Protein AF-A0A4Q2RB87-F1 (afdb_monomer_lite)

pLDDT: mean 77.29, std 15.02, range [35.0, 94.44]

Structure (mmCIF, N/CA/C/O backbone):
data_AF-A0A4Q2RB87-F1
#
_entry.id   AF-A0A4Q2RB87-F1
#
loop_
_atom_site.group_PDB
_atom_site.id
_atom_site.type_symbol
_atom_site.label_atom_id
_atom_site.label_alt_id
_atom_site.label_comp_id
_atom_site.label_asym_id
_atom_site.label_entity_id
_atom_site.label_seq_id
_atom_site.pdbx_PDB_ins_code
_atom_site.Cartn_x
_atom_site.Cartn_y
_atom_site.Cartn_z
_atom_site.occupancy
_atom_site.B_iso_or_equiv
_atom_site.auth_seq_id
_atom_site.auth_comp_id
_atom_site.auth_asym_id
_atom_site.auth_atom_id
_atom_site.pdbx_PDB_model_num
ATOM 1 N N . MET A 1 1 ? 15.250 5.088 1.339 1.00 40.22 1 MET A N 1
ATOM 2 C CA . MET A 1 1 ? 14.551 4.336 0.268 1.00 40.22 1 MET A CA 1
ATOM 3 C C . MET A 1 1 ? 15.572 3.925 -0.783 1.00 40.22 1 MET A C 1
ATOM 5 O O . MET A 1 1 ? 16.494 4.707 -0.987 1.00 40.22 1 MET A O 1
ATOM 9 N N . PRO A 1 2 ? 15.478 2.736 -1.408 1.00 44.84 2 PRO A N 1
ATOM 10 C CA . PRO A 1 2 ? 16.453 2.335 -2.415 1.00 44.84 2 PRO A CA 1
ATOM 11 C C . PRO A 1 2 ? 16.315 3.255 -3.631 1.00 44.84 2 PRO A C 1
ATOM 13 O O . PRO A 1 2 ? 15.259 3.344 -4.246 1.00 44.84 2 PRO A O 1
ATOM 16 N N . THR A 1 3 ? 17.386 3.970 -3.944 1.00 51.97 3 THR A N 1
ATOM 17 C CA . THR A 1 3 ? 17.466 4.957 -5.031 1.00 51.97 3 THR A CA 1
ATOM 18 C C . THR A 1 3 ? 17.684 4.323 -6.407 1.00 51.97 3 THR A C 1
ATOM 20 O O . THR A 1 3 ? 17.705 5.032 -7.407 1.00 51.97 3 THR A O 1
ATOM 23 N N . HIS A 1 4 ? 17.811 2.995 -6.490 1.00 61.72 4 HIS A N 1
ATOM 24 C CA . HIS A 1 4 ? 18.028 2.273 -7.741 1.00 61.72 4 HIS A CA 1
ATOM 25 C C . HIS A 1 4 ? 17.068 1.082 -7.868 1.00 61.72 4 HIS A C 1
ATOM 27 O O . HIS A 1 4 ? 17.323 -0.022 -7.393 1.00 61.72 4 HIS A O 1
ATOM 33 N N . TRP A 1 5 ? 15.944 1.284 -8.553 1.00 71.62 5 TRP A N 1
ATOM 34 C CA . TRP A 1 5 ? 15.129 0.163 -9.017 1.00 71.62 5 TRP A CA 1
ATOM 35 C C . TRP A 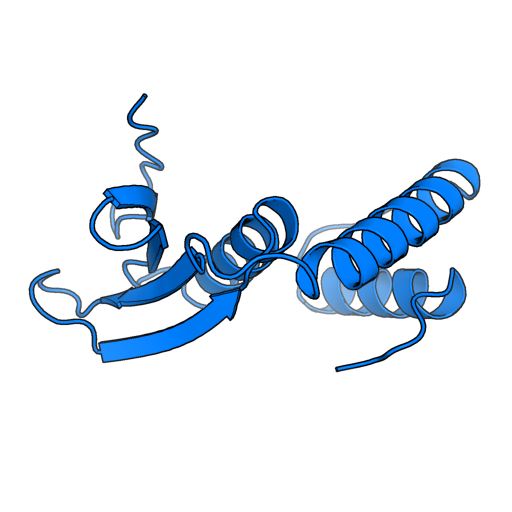1 5 ? 15.844 -0.521 -10.188 1.00 71.62 5 TRP A C 1
ATOM 37 O O . TRP A 1 5 ? 16.183 0.119 -11.192 1.00 71.62 5 TRP A O 1
ATOM 47 N N . THR A 1 6 ? 16.123 -1.814 -10.035 1.00 82.38 6 THR A N 1
ATOM 48 C CA . THR A 1 6 ? 16.761 -2.687 -11.033 1.00 82.38 6 THR A CA 1
ATOM 49 C C . THR A 1 6 ? 15.945 -3.964 -11.188 1.00 82.38 6 THR A C 1
ATOM 51 O O . THR A 1 6 ? 15.184 -4.327 -10.291 1.00 82.38 6 THR A O 1
ATOM 54 N N . VAL A 1 7 ? 16.117 -4.669 -12.310 1.00 79.44 7 VAL A N 1
ATOM 55 C CA . VAL A 1 7 ? 15.435 -5.950 -12.565 1.00 79.44 7 VAL A CA 1
ATOM 56 C C . VAL A 1 7 ? 15.682 -6.937 -11.419 1.00 79.44 7 VAL A C 1
ATOM 58 O O . VAL A 1 7 ? 14.743 -7.551 -10.919 1.00 79.44 7 VAL A O 1
ATOM 61 N N . THR A 1 8 ? 16.924 -7.021 -10.935 1.00 82.69 8 THR A N 1
ATOM 62 C CA . THR A 1 8 ? 17.311 -7.871 -9.800 1.00 82.69 8 THR A CA 1
ATOM 63 C C . THR A 1 8 ? 16.577 -7.493 -8.513 1.00 82.69 8 THR A C 1
ATOM 65 O O . THR A 1 8 ? 16.080 -8.371 -7.813 1.00 82.69 8 THR A O 1
ATOM 68 N N . ALA A 1 9 ? 16.458 -6.195 -8.212 1.00 79.50 9 ALA A N 1
ATOM 69 C CA . ALA A 1 9 ? 15.757 -5.726 -7.018 1.00 79.50 9 ALA A CA 1
ATOM 70 C C . ALA A 1 9 ? 14.250 -6.019 -7.075 1.00 79.50 9 ALA A C 1
ATOM 72 O O . ALA A 1 9 ? 13.657 -6.390 -6.063 1.00 79.50 9 ALA A O 1
ATOM 73 N N . ILE A 1 10 ? 13.631 -5.887 -8.253 1.00 81.94 10 ILE A N 1
ATOM 74 C CA . ILE A 1 10 ? 12.212 -6.215 -8.444 1.00 81.94 10 ILE A CA 1
ATOM 75 C C . ILE A 1 10 ? 11.988 -7.718 -8.294 1.00 81.94 10 ILE A C 1
ATOM 77 O O . ILE A 1 10 ? 11.045 -8.119 -7.618 1.00 81.94 10 ILE A O 1
ATOM 81 N N . ARG A 1 11 ? 12.877 -8.548 -8.848 1.00 82.00 11 ARG A N 1
ATOM 82 C CA . ARG A 1 11 ? 12.776 -10.007 -8.739 1.00 82.00 11 ARG A CA 1
ATOM 83 C C . ARG A 1 11 ? 12.901 -10.485 -7.293 1.00 82.00 11 ARG A C 1
ATOM 85 O O . ARG A 1 11 ? 12.014 -11.174 -6.814 1.00 82.00 11 ARG A O 1
ATOM 92 N N . ALA A 1 12 ? 13.896 -9.986 -6.560 1.00 82.50 12 ALA A N 1
ATOM 93 C CA . ALA A 1 12 ? 14.038 -10.272 -5.132 1.00 82.50 12 ALA A CA 1
ATOM 94 C C . ALA A 1 12 ? 12.807 -9.831 -4.315 1.00 82.50 12 ALA A C 1
ATOM 96 O O . ALA A 1 12 ? 12.435 -10.470 -3.331 1.00 82.50 12 ALA A O 1
ATOM 97 N N . LYS A 1 13 ? 12.152 -8.732 -4.716 1.00 79.88 13 LYS A N 1
ATOM 98 C CA . LYS A 1 13 ? 10.914 -8.273 -4.079 1.00 79.88 13 LYS A CA 1
ATOM 99 C C . LYS A 1 13 ? 9.729 -9.185 -4.403 1.00 79.88 13 LYS A C 1
ATOM 101 O O . LYS A 1 13 ? 8.928 -9.430 -3.507 1.00 79.88 13 LYS A O 1
ATOM 106 N N . ALA A 1 14 ? 9.627 -9.673 -5.640 1.00 81.62 14 ALA A N 1
ATOM 107 C CA . ALA A 1 14 ? 8.614 -10.641 -6.050 1.00 81.62 14 ALA A CA 1
ATOM 108 C C . ALA A 1 14 ? 8.761 -11.950 -5.260 1.00 81.62 14 ALA A C 1
ATOM 110 O O . ALA A 1 14 ? 7.802 -12.361 -4.616 1.00 81.62 14 ALA A O 1
ATOM 111 N N . ASP A 1 15 ? 9.972 -12.505 -5.174 1.00 83.25 15 ASP A N 1
ATOM 112 C CA . ASP A 1 15 ? 10.256 -13.723 -4.398 1.00 83.25 15 ASP A CA 1
ATOM 113 C C . ASP A 1 15 ? 9.890 -13.544 -2.910 1.00 83.25 15 ASP A C 1
ATOM 115 O O . ASP A 1 15 ? 9.284 -14.412 -2.281 1.00 83.25 15 ASP A O 1
ATOM 119 N N . ALA A 1 16 ? 10.192 -12.373 -2.336 1.00 79.00 16 ALA A N 1
ATOM 120 C CA . ALA A 1 16 ? 9.820 -12.049 -0.959 1.00 79.00 16 ALA A CA 1
ATOM 121 C C . ALA A 1 16 ? 8.300 -11.904 -0.754 1.00 79.00 16 ALA A C 1
ATOM 123 O O . ALA A 1 16 ? 7.809 -12.134 0.351 1.00 79.00 16 ALA A O 1
ATOM 124 N N . LEU A 1 17 ? 7.548 -11.494 -1.779 1.00 76.44 17 LEU A N 1
ATOM 125 C CA . LEU A 1 17 ? 6.084 -11.445 -1.737 1.00 76.44 17 LEU A CA 1
ATOM 126 C C . LEU A 1 17 ? 5.485 -12.852 -1.849 1.00 76.44 17 LEU A C 1
ATOM 128 O O . LEU A 1 17 ? 4.570 -13.169 -1.089 1.00 76.44 17 LEU A O 1
ATOM 132 N N . GLU A 1 18 ? 6.041 -13.712 -2.707 1.00 82.94 18 GLU A N 1
ATOM 133 C CA . GLU A 1 18 ? 5.650 -15.126 -2.785 1.00 82.94 18 GLU A CA 1
ATOM 134 C C . GLU A 1 18 ? 5.859 -15.830 -1.439 1.00 82.94 18 GLU A C 1
ATOM 136 O O . GLU A 1 18 ? 4.944 -16.472 -0.922 1.00 82.94 18 GLU A O 1
ATOM 141 N N . ALA A 1 19 ? 7.025 -15.630 -0.814 1.00 77.25 19 ALA A N 1
ATOM 142 C CA . ALA A 1 19 ? 7.347 -16.186 0.501 1.00 77.25 19 ALA A CA 1
ATOM 143 C C . ALA A 1 19 ? 6.390 -15.715 1.614 1.00 77.25 19 ALA A C 1
ATOM 145 O O . ALA A 1 19 ? 6.238 -16.386 2.632 1.00 77.25 19 ALA A O 1
ATOM 146 N N . ARG A 1 20 ? 5.722 -14.570 1.423 1.00 73.62 20 ARG A N 1
ATOM 147 C CA . ARG A 1 20 ? 4.719 -14.014 2.345 1.00 73.62 20 ARG A CA 1
ATOM 148 C C . ARG A 1 20 ? 3.288 -14.454 2.025 1.00 73.62 20 ARG A C 1
ATOM 150 O O . ARG A 1 20 ? 2.358 -13.964 2.662 1.00 73.62 20 ARG A O 1
ATOM 157 N N . GLY A 1 21 ? 3.107 -15.359 1.064 1.00 74.88 21 GLY A N 1
ATOM 158 C CA . GLY A 1 21 ? 1.807 -15.925 0.715 1.00 74.88 21 GLY A CA 1
ATOM 159 C C . GLY A 1 21 ? 1.005 -15.104 -0.294 1.00 74.88 21 GLY A C 1
ATOM 160 O O . GLY A 1 21 ? -0.191 -15.337 -0.429 1.00 74.88 21 GLY A O 1
ATOM 161 N N . ALA A 1 22 ? 1.630 -14.178 -1.032 1.00 70.62 22 ALA A N 1
ATOM 162 C CA . ALA A 1 22 ? 0.950 -13.365 -2.050 1.00 70.62 22 ALA A CA 1
ATOM 163 C C . ALA A 1 22 ? 0.530 -14.147 -3.320 1.00 70.62 22 ALA A C 1
ATOM 165 O O . ALA A 1 22 ? 0.079 -13.547 -4.293 1.00 70.62 22 ALA A O 1
ATOM 166 N N . GLY A 1 23 ? 0.664 -15.478 -3.322 1.00 70.12 23 GLY A N 1
ATOM 167 C CA . GLY A 1 23 ? 0.529 -16.316 -4.512 1.00 70.12 23 GLY A CA 1
ATOM 168 C C . GLY A 1 23 ? 1.793 -16.291 -5.374 1.00 70.12 23 GLY A C 1
ATOM 169 O O . GLY A 1 23 ? 2.698 -15.495 -5.142 1.00 70.12 23 GLY A O 1
ATOM 170 N N . ARG A 1 24 ? 1.880 -17.199 -6.353 1.00 77.38 24 ARG A N 1
ATOM 171 C CA . ARG A 1 24 ? 3.010 -17.249 -7.294 1.00 77.38 24 ARG A CA 1
ATOM 172 C C . ARG A 1 24 ? 2.936 -16.049 -8.241 1.00 77.38 24 ARG A C 1
ATOM 174 O O . ARG A 1 24 ? 1.960 -15.901 -8.974 1.00 77.38 24 ARG A O 1
ATOM 181 N N . ILE A 1 25 ? 3.976 -15.227 -8.255 1.00 73.50 25 ILE A N 1
ATOM 182 C CA . ILE A 1 25 ? 4.117 -14.023 -9.067 1.00 73.50 25 ILE A CA 1
ATOM 183 C C . ILE A 1 25 ? 5.124 -14.326 -10.178 1.00 73.50 25 ILE A C 1
ATOM 185 O O . ILE A 1 25 ? 6.337 -14.225 -10.011 1.00 73.50 25 ILE A O 1
ATOM 189 N N . THR A 1 26 ? 4.620 -14.684 -11.359 1.00 79.44 26 THR A N 1
ATOM 190 C CA . THR A 1 26 ? 5.475 -14.872 -12.540 1.00 79.44 26 THR A CA 1
ATOM 191 C C . THR A 1 26 ? 5.579 -13.557 -13.304 1.00 79.44 26 THR A C 1
ATOM 193 O O . THR A 1 26 ? 4.597 -13.091 -13.876 1.00 79.44 26 THR A O 1
ATOM 196 N N . LEU A 1 27 ? 6.768 -12.953 -13.318 1.00 77.06 27 LEU A N 1
ATOM 197 C CA . LEU A 1 27 ? 7.050 -11.754 -14.108 1.00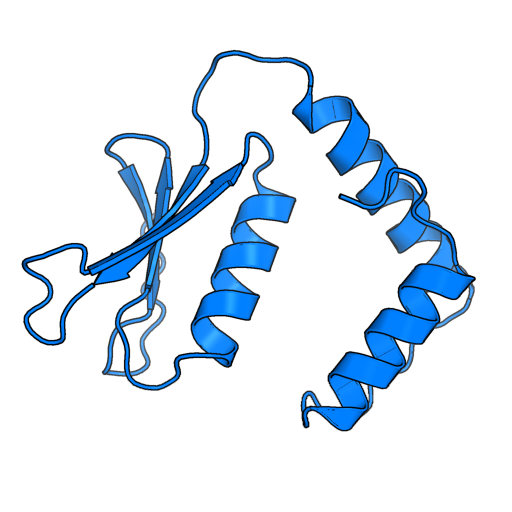 77.06 27 LEU A CA 1
ATOM 198 C C . LEU A 1 27 ? 7.869 -12.138 -15.341 1.00 77.06 27 LEU A C 1
ATOM 200 O O . LEU A 1 27 ? 8.995 -12.623 -15.212 1.00 77.06 27 LEU A O 1
ATOM 204 N N . ALA A 1 28 ? 7.314 -11.906 -16.532 1.00 84.62 28 ALA A N 1
ATOM 205 C CA . ALA A 1 28 ? 8.064 -12.019 -17.778 1.00 84.62 28 ALA A CA 1
ATOM 206 C C . ALA A 1 28 ? 9.192 -10.968 -17.826 1.00 84.62 28 ALA A C 1
ATOM 208 O O . ALA A 1 28 ? 9.121 -9.925 -17.164 1.00 84.62 28 ALA A O 1
ATOM 209 N N . ALA A 1 29 ? 10.246 -11.233 -18.603 1.00 76.31 29 ALA A N 1
ATOM 210 C CA . ALA A 1 29 ? 11.410 -10.347 -18.692 1.00 76.31 29 ALA A CA 1
ATOM 211 C C . ALA A 1 29 ? 11.028 -8.949 -19.213 1.00 76.31 29 ALA A C 1
ATOM 213 O O . ALA A 1 29 ? 11.528 -7.932 -18.729 1.00 76.31 29 ALA A O 1
ATOM 214 N N . GLU A 1 30 ? 10.074 -8.900 -20.137 1.00 80.81 30 GLU A N 1
ATOM 215 C CA . GLU A 1 30 ? 9.497 -7.688 -20.707 1.00 80.81 30 GLU A CA 1
ATOM 216 C C . GLU A 1 30 ? 8.736 -6.887 -19.639 1.00 80.81 30 GLU A C 1
ATOM 218 O O . GLU A 1 30 ? 8.904 -5.671 -19.520 1.00 80.81 30 GLU A O 1
ATOM 223 N N . THR A 1 31 ? 7.957 -7.570 -18.792 1.00 81.69 31 THR A N 1
ATOM 224 C CA . THR A 1 31 ? 7.229 -6.954 -17.673 1.00 81.69 31 THR A CA 1
ATOM 225 C C . THR A 1 31 ? 8.187 -6.368 -16.639 1.00 81.69 31 THR A C 1
ATOM 227 O O . THR A 1 31 ? 7.961 -5.261 -16.155 1.00 81.69 31 THR A O 1
ATOM 230 N N . LEU A 1 32 ? 9.293 -7.057 -16.333 1.00 81.06 32 LEU A N 1
ATOM 231 C CA . LEU A 1 32 ? 10.323 -6.551 -15.418 1.00 81.06 32 LEU A CA 1
ATOM 232 C C . LEU A 1 32 ? 10.933 -5.239 -15.922 1.00 81.06 32 LEU A C 1
ATOM 234 O O . LEU A 1 32 ? 11.104 -4.306 -15.136 1.00 81.06 32 LEU A O 1
ATOM 238 N N . GLY A 1 33 ? 11.215 -5.143 -17.224 1.00 76.62 33 GLY A N 1
ATOM 239 C CA . GLY A 1 33 ? 11.705 -3.911 -17.845 1.00 76.62 33 GLY A CA 1
ATOM 240 C C . GLY A 1 33 ? 10.722 -2.748 -17.688 1.00 76.62 33 GLY A C 1
ATOM 241 O O . GLY A 1 33 ? 11.113 -1.656 -17.268 1.00 76.62 33 GLY A O 1
ATOM 242 N N . LEU A 1 34 ? 9.433 -2.996 -17.940 1.00 80.12 34 LEU A N 1
ATOM 243 C CA . LEU A 1 34 ? 8.378 -1.994 -17.763 1.00 80.12 34 LEU A CA 1
ATOM 244 C C . LEU A 1 34 ? 8.218 -1.571 -16.299 1.00 80.12 34 LEU A C 1
ATOM 246 O O . LEU A 1 34 ? 8.086 -0.380 -16.024 1.00 80.12 34 LEU A O 1
ATOM 250 N N . MET A 1 35 ? 8.302 -2.507 -15.349 1.00 81.00 35 MET A N 1
ATOM 251 C CA . MET A 1 35 ? 8.222 -2.186 -13.921 1.00 81.00 35 MET A CA 1
ATOM 252 C C . MET A 1 35 ? 9.417 -1.356 -13.445 1.00 81.00 35 MET A C 1
ATOM 254 O O . MET A 1 35 ? 9.226 -0.424 -12.668 1.00 81.00 35 MET A O 1
ATOM 258 N N . VAL A 1 36 ? 10.639 -1.635 -13.919 1.00 81.38 36 VAL A N 1
ATOM 259 C CA . VAL A 1 36 ? 11.809 -0.793 -13.610 1.00 81.38 36 VAL A CA 1
ATOM 260 C C . VAL A 1 36 ? 11.590 0.629 -14.118 1.00 81.38 36 VAL A C 1
ATOM 262 O O . VAL A 1 36 ? 11.807 1.581 -13.369 1.00 81.38 36 VAL A O 1
ATOM 265 N N . THR A 1 37 ? 11.155 0.777 -15.370 1.00 79.94 37 THR A N 1
ATOM 266 C CA . THR A 1 37 ? 10.908 2.089 -15.981 1.00 79.94 37 THR A CA 1
ATOM 267 C C . THR A 1 37 ? 9.818 2.848 -15.235 1.00 79.94 37 THR A C 1
ATOM 269 O O . THR A 1 37 ? 10.033 3.999 -14.861 1.00 79.94 37 THR A O 1
ATOM 272 N N . ALA A 1 38 ? 8.697 2.190 -14.934 1.00 76.06 38 ALA A N 1
ATOM 273 C CA . ALA A 1 38 ? 7.617 2.777 -14.156 1.00 76.06 38 ALA A CA 1
ATOM 274 C C . ALA A 1 38 ? 8.110 3.203 -12.768 1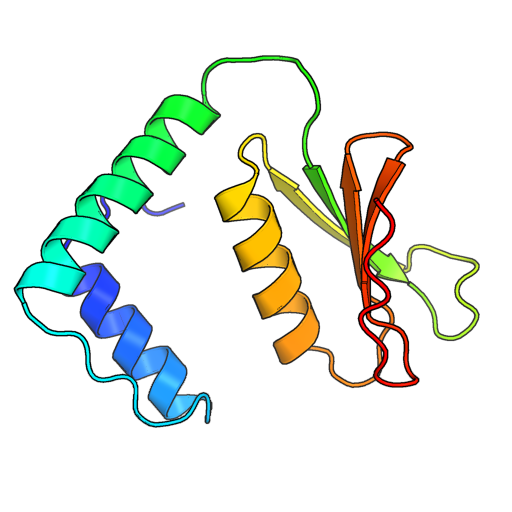.00 76.06 38 ALA A C 1
ATOM 276 O O . ALA A 1 38 ? 7.981 4.363 -12.411 1.00 76.06 38 ALA A O 1
ATOM 277 N N . LEU A 1 39 ? 8.762 2.325 -12.002 1.00 76.19 39 LEU A N 1
ATOM 278 C CA . LEU A 1 39 ? 9.230 2.659 -10.652 1.00 76.19 39 LEU A CA 1
ATOM 279 C C . LEU A 1 39 ? 10.263 3.793 -10.635 1.00 76.19 39 LEU A C 1
ATOM 281 O O . LEU A 1 39 ? 10.265 4.596 -9.704 1.00 76.19 39 LEU A O 1
ATOM 285 N N . ARG A 1 40 ? 11.128 3.883 -11.653 1.00 76.25 40 ARG A N 1
ATOM 286 C CA . ARG A 1 40 ? 12.057 5.013 -11.811 1.00 76.25 40 ARG A CA 1
ATOM 287 C C . ARG A 1 40 ? 11.316 6.304 -12.119 1.00 76.25 40 ARG A C 1
ATOM 289 O O . ARG A 1 40 ? 11.548 7.287 -11.430 1.00 76.25 40 ARG A O 1
ATOM 296 N N . PHE A 1 41 ? 10.394 6.280 -13.079 1.00 68.06 41 PHE A N 1
ATOM 297 C CA . PHE A 1 41 ? 9.540 7.423 -13.393 1.00 68.06 41 PHE A CA 1
ATOM 298 C C . PHE A 1 41 ? 8.782 7.908 -12.149 1.00 68.06 41 PHE A C 1
ATOM 300 O O . PHE A 1 41 ? 8.858 9.079 -11.797 1.00 68.06 41 PHE A O 1
ATOM 307 N N . LEU A 1 42 ? 8.163 6.992 -11.398 1.00 62.38 42 LEU A N 1
ATOM 308 C CA . LEU A 1 42 ? 7.462 7.309 -10.151 1.00 62.38 42 LEU A CA 1
ATOM 309 C C . LEU A 1 42 ? 8.396 7.899 -9.078 1.00 62.38 42 LEU A C 1
ATOM 311 O O . LEU A 1 42 ? 7.979 8.777 -8.325 1.00 62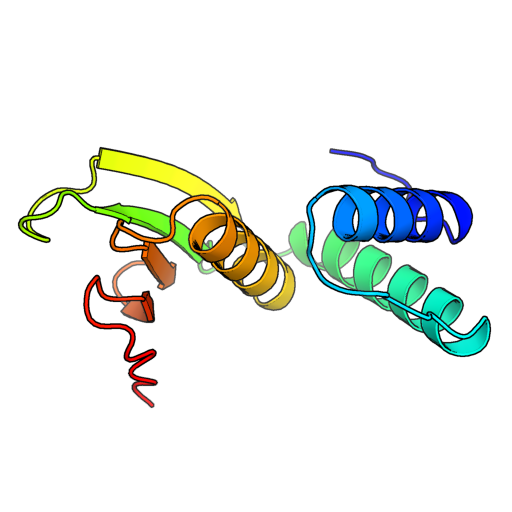.38 42 LEU A O 1
ATOM 315 N N . ALA A 1 43 ? 9.650 7.439 -9.002 1.00 65.56 43 ALA A N 1
ATOM 316 C CA . ALA A 1 43 ? 10.647 7.967 -8.068 1.00 65.56 43 ALA A CA 1
ATOM 317 C C . ALA A 1 43 ? 11.161 9.363 -8.463 1.00 65.56 43 ALA A C 1
ATOM 319 O O . ALA A 1 43 ? 11.484 10.159 -7.583 1.00 65.56 43 ALA A O 1
ATOM 320 N N . THR A 1 44 ? 11.232 9.661 -9.763 1.00 62.69 44 THR A N 1
ATOM 321 C CA . THR A 1 44 ? 11.682 10.956 -10.292 1.00 62.69 44 THR A CA 1
ATOM 322 C C . THR A 1 44 ? 10.575 12.012 -10.232 1.00 62.69 44 THR A C 1
ATOM 324 O O . THR A 1 44 ? 10.816 13.108 -9.734 1.00 62.69 44 THR A O 1
ATOM 327 N N . GLU A 1 45 ? 9.348 11.667 -10.630 1.00 53.00 45 GLU A N 1
ATOM 328 C CA . GLU A 1 45 ? 8.167 12.546 -10.548 1.00 53.00 45 GLU A CA 1
ATOM 329 C C . GLU A 1 45 ? 7.780 12.871 -9.096 1.00 53.00 45 GLU A C 1
ATOM 331 O O . GLU A 1 45 ? 7.269 13.945 -8.796 1.00 53.00 45 GLU A O 1
ATOM 336 N N . GLY A 1 46 ? 8.081 11.978 -8.147 1.00 50.12 46 GLY A N 1
ATOM 337 C CA . GLY A 1 46 ? 7.800 12.204 -6.727 1.00 50.12 46 GLY A CA 1
ATOM 338 C C . GLY A 1 46 ? 8.544 13.393 -6.093 1.00 50.12 46 GLY A C 1
ATOM 339 O O . GLY A 1 46 ? 8.173 13.808 -4.993 1.00 50.12 46 GLY A O 1
ATOM 340 N N . MET A 1 47 ? 9.568 13.948 -6.752 1.00 49.84 47 MET A N 1
ATOM 341 C CA . MET A 1 47 ? 10.362 15.081 -6.250 1.00 49.84 47 MET A CA 1
ATOM 342 C C . MET A 1 47 ? 9.834 16.454 -6.700 1.00 49.84 47 MET A C 1
ATOM 344 O O . MET A 1 47 ? 10.232 17.468 -6.127 1.00 49.84 47 MET A O 1
ATOM 348 N N . ALA A 1 48 ? 8.928 16.507 -7.681 1.00 46.09 48 ALA A N 1
ATOM 349 C CA . ALA A 1 48 ? 8.425 17.750 -8.256 1.00 46.09 48 ALA A CA 1
ATOM 350 C C . ALA A 1 48 ? 6.893 17.824 -8.164 1.00 46.09 48 ALA A C 1
ATOM 352 O O . ALA A 1 48 ? 6.196 17.576 -9.131 1.00 46.09 48 ALA A O 1
ATOM 353 N N . GLU A 1 49 ? 6.367 18.155 -6.981 1.00 48.66 49 GLU A N 1
ATOM 354 C CA . GLU A 1 49 ? 5.445 19.290 -6.796 1.00 48.66 49 GLU A CA 1
ATOM 355 C C . GLU A 1 49 ? 4.811 19.295 -5.395 1.00 48.66 49 GLU A C 1
ATOM 357 O O . GLU A 1 49 ? 4.273 18.314 -4.888 1.00 48.66 49 GLU A O 1
ATOM 362 N N . ARG A 1 50 ? 4.830 20.477 -4.770 1.00 47.16 50 ARG A N 1
ATOM 363 C CA . ARG A 1 50 ? 4.204 20.827 -3.482 1.00 47.16 50 ARG A CA 1
ATOM 364 C C . ARG A 1 50 ? 2.664 20.859 -3.542 1.00 47.16 50 ARG A C 1
ATOM 366 O O . ARG A 1 50 ? 2.051 21.736 -2.932 1.00 47.16 50 ARG A O 1
ATOM 373 N N . ARG A 1 51 ? 2.004 19.944 -4.253 1.00 53.62 51 ARG A N 1
ATOM 374 C CA . ARG A 1 51 ? 0.536 19.887 -4.315 1.00 53.62 51 ARG A CA 1
ATOM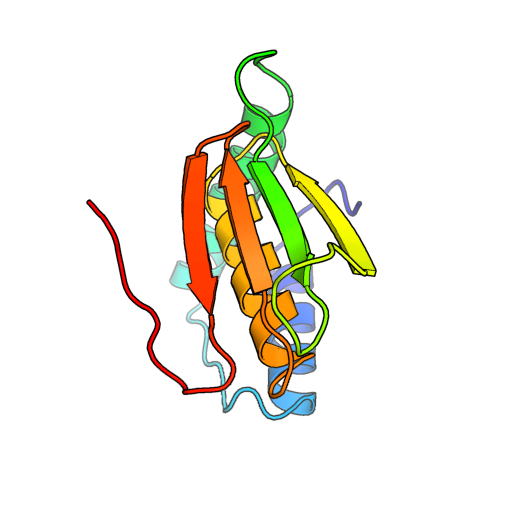 375 C C . ARG A 1 51 ? 0.037 18.466 -4.075 1.00 53.62 51 ARG A C 1
ATOM 377 O O . ARG A 1 51 ? 0.057 17.614 -4.946 1.00 53.62 51 ARG A O 1
ATOM 384 N N . ALA A 1 52 ? -0.445 18.293 -2.845 1.00 56.09 52 ALA A N 1
ATOM 385 C CA . ALA A 1 52 ? -1.176 17.151 -2.314 1.00 56.09 52 ALA A CA 1
ATOM 386 C C . ALA A 1 52 ? -0.368 15.852 -2.137 1.00 56.09 52 ALA A C 1
ATOM 388 O O . ALA A 1 52 ? -0.425 14.935 -2.950 1.00 56.09 52 ALA A O 1
ATOM 389 N N . SER A 1 53 ? 0.318 15.748 -0.994 1.00 79.06 53 SER A N 1
ATOM 390 C CA . SER A 1 53 ? 0.794 14.464 -0.482 1.00 79.06 53 SER A CA 1
ATOM 391 C C . SER A 1 53 ? -0.397 13.554 -0.177 1.00 79.06 53 SER A C 1
ATOM 393 O O . SER A 1 53 ? -1.286 13.914 0.600 1.00 79.06 53 SER A O 1
ATOM 395 N N . TYR A 1 54 ? -0.404 12.372 -0.775 1.00 88.69 54 TYR A N 1
ATOM 396 C CA . TYR A 1 54 ? -1.273 11.281 -0.389 1.00 88.69 54 TYR A CA 1
ATOM 397 C C . TYR A 1 54 ? -0.852 10.742 0.978 1.00 88.69 54 TYR A C 1
ATOM 399 O O . TYR A 1 54 ? 0.331 10.475 1.175 1.00 88.69 54 TYR A O 1
ATOM 407 N N . THR A 1 55 ? -1.786 10.552 1.906 1.00 91.88 55 THR A N 1
ATOM 408 C CA . THR A 1 55 ? -1.509 9.958 3.221 1.00 91.88 55 THR A CA 1
ATOM 409 C C . THR A 1 55 ? -2.159 8.589 3.341 1.00 91.88 55 THR A C 1
ATOM 411 O O . THR A 1 55 ? -3.302 8.395 2.926 1.00 91.88 55 THR A O 1
ATOM 414 N N . VAL A 1 56 ? -1.423 7.624 3.891 1.00 93.75 56 VAL A N 1
ATOM 415 C CA . VAL A 1 56 ? -1.955 6.302 4.242 1.00 93.75 56 VAL A CA 1
ATOM 416 C C . VAL A 1 56 ? -2.066 6.225 5.758 1.00 93.75 56 VAL A C 1
ATOM 418 O O . VAL A 1 56 ? -1.079 6.405 6.470 1.00 93.75 56 VAL A O 1
ATOM 421 N N . GLU A 1 57 ? -3.272 5.969 6.249 1.00 94.19 57 GLU A N 1
ATOM 422 C CA . GLU A 1 57 ? -3.618 6.032 7.671 1.00 94.19 57 GLU A CA 1
ATOM 423 C C . GLU A 1 57 ? -4.390 4.782 8.091 1.00 94.19 57 GLU A C 1
ATOM 425 O O . GLU A 1 57 ? -5.213 4.262 7.332 1.00 94.19 57 GLU A O 1
ATOM 430 N N . VAL A 1 58 ? -4.134 4.318 9.312 1.00 93.81 58 VAL A N 1
ATOM 431 C CA . VAL A 1 58 ? -4.877 3.242 9.970 1.00 93.81 58 VAL A CA 1
ATOM 432 C C . VAL A 1 58 ? -5.765 3.855 11.034 1.00 93.81 58 VAL A C 1
ATOM 434 O O . VAL A 1 58 ? -5.336 4.716 11.806 1.00 93.81 58 VAL A O 1
ATOM 437 N N . TRP A 1 59 ? -6.998 3.379 11.083 1.00 93.00 59 TRP A N 1
ATOM 438 C CA . TRP A 1 59 ? -8.005 3.824 12.027 1.00 93.00 59 TRP A CA 1
ATOM 439 C C . TRP A 1 59 ? -8.228 2.771 13.103 1.00 93.00 59 TRP A C 1
ATOM 441 O O . TRP A 1 59 ? -8.020 1.573 12.884 1.00 93.00 59 TRP A O 1
ATOM 451 N N . ASP A 1 60 ? -8.667 3.230 14.268 1.00 88.69 60 ASP A N 1
ATOM 452 C CA . ASP A 1 60 ? -9.189 2.348 15.298 1.00 88.69 60 ASP A CA 1
ATOM 453 C C . ASP A 1 60 ? -10.427 1.580 14.804 1.00 88.69 60 ASP A C 1
ATOM 455 O O . ASP A 1 60 ? -11.033 1.892 13.775 1.00 88.69 60 ASP A O 1
ATOM 459 N N . ALA A 1 61 ? -10.824 0.552 15.556 1.00 85.25 61 ALA A N 1
ATOM 460 C CA . ALA A 1 61 ? -11.988 -0.262 15.209 1.00 85.25 61 ALA A CA 1
ATOM 461 C C . ALA A 1 61 ? -13.293 0.555 15.174 1.00 85.25 61 ALA A C 1
ATOM 463 O O . ALA A 1 61 ? -14.217 0.201 14.446 1.00 85.25 61 ALA A O 1
ATOM 464 N N . SER A 1 62 ? -13.358 1.654 15.936 1.00 84.69 62 SER A N 1
ATOM 465 C CA . SER A 1 62 ? -14.508 2.562 15.941 1.00 84.69 62 SER A CA 1
ATOM 466 C C . SER A 1 62 ? -14.572 3.450 14.690 1.00 84.69 62 SER A C 1
ATOM 468 O O . SER A 1 62 ? -15.634 3.966 14.348 1.00 84.69 62 SER A O 1
ATOM 470 N N . GLY A 1 63 ? -13.455 3.598 13.970 1.00 82.06 63 GLY A N 1
ATOM 471 C CA . GLY A 1 63 ? -13.332 4.465 12.807 1.00 82.06 63 GLY A CA 1
ATOM 472 C C . GLY A 1 63 ? -13.337 5.955 13.146 1.00 82.06 63 GLY A C 1
ATOM 473 O O . GLY A 1 63 ? -13.500 6.759 12.230 1.00 82.06 63 GLY A O 1
ATOM 474 N N . ASN A 1 64 ? -13.173 6.319 14.420 1.00 85.38 64 ASN A N 1
ATOM 475 C CA . ASN A 1 64 ? -13.229 7.703 14.893 1.00 85.38 64 ASN A CA 1
ATOM 476 C C . ASN A 1 64 ? -11.840 8.319 15.059 1.00 85.38 64 ASN A C 1
ATOM 478 O O . ASN A 1 64 ? -11.702 9.543 15.018 1.00 85.38 64 ASN A O 1
ATOM 482 N N . HIS A 1 65 ? -10.810 7.487 15.226 1.00 88.88 65 HIS A N 1
ATOM 483 C CA . HIS A 1 65 ? -9.459 7.954 15.500 1.00 88.88 65 HIS A CA 1
ATOM 484 C C . HIS A 1 65 ? -8.441 7.308 14.568 1.00 88.88 65 HIS A C 1
ATOM 486 O O . HIS A 1 65 ? -8.433 6.093 14.372 1.00 88.88 65 HIS A O 1
ATOM 492 N N . ILE A 1 66 ? -7.542 8.133 14.029 1.00 90.31 66 ILE A N 1
ATOM 493 C CA . ILE A 1 66 ? -6.334 7.657 13.356 1.00 90.31 66 ILE A CA 1
ATOM 494 C C . ILE A 1 66 ? -5.388 7.154 14.445 1.00 90.31 66 ILE A C 1
ATOM 496 O O . ILE A 1 66 ? -4.969 7.922 15.309 1.00 90.31 66 ILE A O 1
ATOM 500 N N . VAL A 1 67 ? -5.061 5.866 14.401 1.00 93.50 67 VAL A N 1
ATOM 501 C CA . VAL A 1 67 ? -4.140 5.226 15.353 1.00 93.50 67 VAL A CA 1
ATOM 502 C C . VAL A 1 67 ? -2.724 5.131 14.805 1.00 93.50 67 VAL A C 1
ATOM 504 O O . VAL A 1 67 ? -1.776 5.029 15.577 1.00 93.50 67 VAL A O 1
ATOM 507 N N . GLU A 1 68 ? -2.562 5.182 13.481 1.00 91.88 68 GLU A N 1
ATOM 508 C CA . GLU A 1 68 ? -1.252 5.112 12.839 1.00 91.88 68 GLU A CA 1
ATOM 509 C C . GLU A 1 68 ? -1.239 5.911 11.531 1.00 91.88 68 GLU A C 1
ATOM 511 O O . GLU A 1 68 ? -2.107 5.740 10.674 1.00 91.88 68 GLU A O 1
ATOM 516 N N . HIS A 1 69 ? -0.217 6.747 11.350 1.00 90.69 69 HIS A N 1
ATOM 517 C CA . HIS A 1 69 ? 0.117 7.345 10.060 1.00 90.69 69 HIS A CA 1
ATOM 518 C C . HIS A 1 69 ? 1.245 6.528 9.421 1.00 90.69 69 HIS A C 1
ATOM 520 O O . HIS A 1 69 ? 2.382 6.574 9.887 1.00 90.69 69 HIS A O 1
ATOM 526 N N . ILE A 1 70 ? 0.936 5.779 8.361 1.00 89.38 70 ILE A N 1
ATOM 527 C CA . ILE A 1 70 ? 1.901 4.891 7.692 1.00 89.38 70 ILE A CA 1
ATOM 528 C C . ILE A 1 70 ? 2.895 5.700 6.857 1.00 89.38 70 ILE A C 1
ATOM 530 O O . ILE A 1 70 ? 4.077 5.364 6.792 1.00 89.38 70 ILE A O 1
ATOM 534 N N . GLY A 1 71 ? 2.432 6.768 6.208 1.00 85.44 71 GLY A N 1
ATOM 535 C CA . GLY A 1 71 ? 3.315 7.654 5.465 1.00 85.44 71 GLY A CA 1
ATOM 536 C C . GLY A 1 71 ? 2.598 8.616 4.531 1.00 85.44 71 GLY A C 1
ATOM 537 O O . GLY A 1 71 ? 1.402 8.492 4.259 1.00 85.44 71 GLY A O 1
ATOM 538 N N . SER A 1 72 ? 3.386 9.562 4.022 1.00 86.25 72 SER A N 1
ATOM 539 C CA . SER A 1 72 ? 2.981 10.570 3.047 1.00 86.25 72 SER A CA 1
ATOM 540 C C . SER A 1 72 ? 3.764 10.385 1.747 1.00 86.25 72 SER A C 1
ATOM 542 O O . SER A 1 72 ? 4.992 10.309 1.771 1.00 86.25 72 SER A O 1
ATOM 544 N N . LEU A 1 73 ? 3.066 10.310 0.615 1.00 86.88 73 LEU A N 1
ATOM 545 C CA . LEU A 1 73 ? 3.642 10.080 -0.709 1.00 86.88 73 LEU A CA 1
ATOM 546 C C . LEU A 1 73 ? 3.139 11.140 -1.686 1.00 86.88 73 LEU A C 1
ATOM 548 O O . LEU A 1 73 ? 1.953 11.429 -1.734 1.00 86.88 73 LEU A O 1
ATOM 552 N N . SER A 1 74 ? 4.018 11.720 -2.493 1.00 81.06 74 SER A N 1
ATOM 553 C CA . SER A 1 74 ? 3.638 12.693 -3.531 1.00 81.06 74 SER A CA 1
ATOM 554 C C . SER A 1 74 ? 3.012 12.033 -4.762 1.00 81.06 74 SER A C 1
ATOM 556 O O . SER A 1 74 ? 2.231 12.650 -5.478 1.00 81.06 74 SER A O 1
ATOM 558 N N . ASN A 1 75 ? 3.329 10.762 -5.004 1.00 79.56 75 ASN A N 1
ATOM 559 C CA . ASN A 1 75 ? 2.922 10.052 -6.206 1.00 79.56 75 ASN A CA 1
ATOM 560 C C . ASN A 1 75 ? 1.708 9.138 -5.964 1.00 79.56 75 ASN A C 1
ATOM 562 O O . ASN A 1 75 ? 1.709 8.322 -5.043 1.00 79.56 75 ASN A O 1
ATOM 566 N N . HIS A 1 76 ? 0.718 9.221 -6.856 1.00 81.69 76 HIS A N 1
ATOM 567 C CA . HIS A 1 76 ? -0.529 8.458 -6.788 1.00 81.69 76 HIS A CA 1
ATOM 568 C C . HIS A 1 76 ? -0.331 6.932 -6.808 1.00 81.69 76 HIS A C 1
ATOM 570 O O . HIS A 1 76 ? -0.846 6.232 -5.938 1.00 81.69 76 HIS A O 1
ATOM 576 N N . ALA A 1 77 ? 0.449 6.403 -7.755 1.00 82.31 77 ALA A N 1
ATOM 577 C CA . ALA A 1 77 ? 0.657 4.960 -7.887 1.00 82.31 77 ALA A CA 1
ATOM 578 C C . ALA A 1 77 ? 1.442 4.390 -6.699 1.00 82.31 77 ALA A C 1
ATOM 580 O O . ALA A 1 77 ? 1.109 3.325 -6.179 1.00 82.31 77 ALA A O 1
ATOM 581 N N . ALA A 1 78 ? 2.452 5.124 -6.221 1.00 82.25 78 ALA A N 1
ATOM 582 C CA . ALA A 1 78 ? 3.182 4.739 -5.017 1.00 82.25 78 ALA A CA 1
ATOM 583 C C . ALA A 1 78 ? 2.267 4.733 -3.781 1.00 82.25 78 ALA A C 1
ATOM 585 O O . ALA A 1 78 ? 2.383 3.849 -2.931 1.00 82.25 78 ALA A O 1
ATOM 586 N N . ALA A 1 79 ? 1.345 5.694 -3.688 1.00 88.62 79 ALA A N 1
ATOM 587 C CA . ALA A 1 79 ? 0.413 5.787 -2.575 1.00 88.62 79 ALA A CA 1
ATOM 588 C C . ALA A 1 79 ? -0.620 4.652 -2.572 1.00 88.62 79 ALA A C 1
ATOM 590 O O . ALA A 1 79 ? -0.880 4.075 -1.517 1.00 88.62 79 ALA A O 1
ATOM 591 N N . HIS A 1 80 ? -1.135 4.267 -3.742 1.00 90.50 80 HIS A N 1
ATOM 592 C CA . HIS A 1 80 ? -1.974 3.076 -3.882 1.00 90.50 80 HIS A CA 1
ATOM 593 C C . HIS A 1 80 ? -1.220 1.796 -3.515 1.00 90.50 80 HIS A C 1
ATOM 595 O O . HIS A 1 80 ? -1.710 1.017 -2.705 1.00 90.50 80 HIS A O 1
ATOM 601 N N . ALA A 1 81 ? 0.013 1.620 -3.996 1.00 88.06 81 ALA A N 1
ATOM 602 C CA . ALA A 1 81 ? 0.819 0.456 -3.633 1.00 88.06 81 ALA A CA 1
ATOM 603 C C . ALA A 1 81 ? 1.090 0.374 -2.115 1.00 88.06 81 ALA A C 1
ATOM 605 O O . ALA A 1 81 ? 1.074 -0.711 -1.530 1.00 88.06 81 ALA A O 1
ATOM 606 N N . ALA A 1 82 ? 1.322 1.517 -1.459 1.00 89.44 82 ALA A N 1
ATOM 607 C CA . ALA A 1 82 ? 1.476 1.584 -0.007 1.00 89.44 82 ALA A CA 1
ATOM 608 C C . ALA A 1 82 ? 0.166 1.258 0.730 1.00 89.44 82 ALA A C 1
ATOM 610 O O . ALA A 1 82 ? 0.191 0.525 1.720 1.00 89.44 82 ALA A O 1
ATOM 611 N N . PHE A 1 83 ? -0.969 1.758 0.236 1.00 92.69 83 PHE A N 1
ATOM 612 C CA . PHE A 1 83 ? -2.299 1.440 0.755 1.00 92.69 83 PHE A CA 1
ATOM 613 C C . PHE A 1 83 ? -2.616 -0.059 0.646 1.00 92.69 83 PHE A C 1
ATOM 615 O O . PHE A 1 83 ? -3.041 -0.663 1.632 1.00 92.69 83 PHE A O 1
ATOM 622 N N . ASP A 1 84 ? -2.348 -0.680 -0.502 1.00 91.31 84 ASP A N 1
ATOM 623 C CA . ASP A 1 84 ? -2.583 -2.110 -0.723 1.00 91.31 84 ASP A CA 1
ATOM 624 C C . ASP A 1 84 ? -1.709 -2.963 0.202 1.00 91.31 84 ASP A C 1
ATOM 626 O O . ASP A 1 84 ? -2.191 -3.891 0.856 1.00 91.31 84 ASP A O 1
ATOM 630 N N . ALA A 1 85 ? -0.427 -2.605 0.333 1.00 91.06 85 ALA A N 1
ATOM 631 C CA . ALA A 1 85 ? 0.486 -3.267 1.258 1.00 91.06 85 ALA A CA 1
ATOM 632 C C . ALA A 1 85 ? 0.029 -3.125 2.722 1.00 91.06 85 ALA A C 1
ATOM 634 O O . ALA A 1 85 ? 0.087 -4.093 3.488 1.00 91.06 85 ALA A O 1
ATOM 635 N N . ALA A 1 86 ? -0.457 -1.941 3.109 1.00 91.94 86 ALA A N 1
ATOM 636 C CA . ALA A 1 86 ? -1.013 -1.695 4.434 1.00 91.94 86 ALA A CA 1
ATOM 637 C C . ALA A 1 86 ? -2.244 -2.573 4.690 1.00 91.94 86 ALA A C 1
ATOM 639 O O . ALA A 1 86 ? -2.278 -3.288 5.692 1.00 91.94 86 ALA A O 1
ATOM 640 N N . CYS A 1 87 ? -3.187 -2.605 3.747 1.00 92.06 87 CYS A N 1
ATOM 641 C CA . CYS A 1 87 ? -4.366 -3.465 3.789 1.00 92.06 87 CYS A CA 1
ATOM 642 C C . CYS A 1 87 ? -3.998 -4.952 3.913 1.00 92.06 87 CYS A C 1
ATOM 644 O O . CYS A 1 87 ? -4.580 -5.668 4.728 1.00 92.06 87 CYS A O 1
ATOM 646 N N . ALA A 1 88 ? -3.029 -5.432 3.131 1.00 89.44 88 ALA A N 1
ATOM 647 C CA . ALA A 1 88 ? -2.588 -6.826 3.168 1.00 89.44 88 ALA A CA 1
ATOM 648 C C . ALA A 1 88 ? -1.971 -7.199 4.527 1.00 89.44 88 ALA A C 1
ATOM 650 O O . ALA A 1 88 ? -2.233 -8.273 5.059 1.00 89.44 88 ALA A O 1
ATOM 651 N N . SER A 1 89 ? -1.182 -6.296 5.118 1.00 89.31 89 SER A N 1
ATOM 652 C CA . SER A 1 89 ? -0.567 -6.513 6.436 1.00 89.31 89 SER A CA 1
ATOM 653 C C . SER A 1 89 ? -1.541 -6.415 7.616 1.00 89.31 89 SER A C 1
ATOM 655 O O . SER A 1 89 ? -1.222 -6.902 8.697 1.00 89.31 89 SER A O 1
ATOM 657 N N . ARG A 1 90 ? 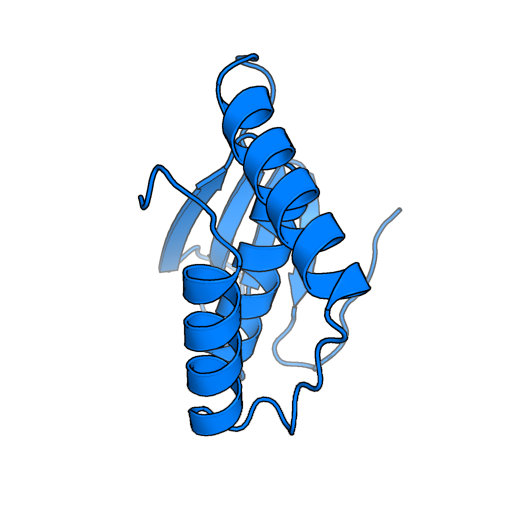-2.703 -5.776 7.428 1.00 88.12 90 ARG A N 1
ATOM 658 C CA . ARG A 1 90 ? -3.653 -5.428 8.495 1.00 88.12 90 ARG A CA 1
ATOM 659 C C . ARG A 1 90 ? -5.081 -5.808 8.096 1.00 88.12 90 ARG A C 1
ATOM 661 O O . ARG A 1 90 ? -5.917 -4.935 7.867 1.00 88.12 90 ARG A O 1
ATOM 668 N N . PRO A 1 91 ? -5.389 -7.111 8.000 1.00 84.12 91 PRO A N 1
ATOM 669 C CA . PRO A 1 91 ? -6.649 -7.563 7.423 1.00 84.12 91 PRO A CA 1
ATOM 670 C C . PRO A 1 91 ? -7.894 -7.131 8.216 1.00 84.12 91 PRO A C 1
ATOM 672 O O . PRO A 1 91 ? -8.957 -6.975 7.619 1.00 84.12 91 PRO A O 1
ATOM 675 N N . ASN A 1 92 ? -7.739 -6.890 9.522 1.00 86.44 92 ASN A N 1
ATOM 676 C CA . ASN A 1 92 ? -8.811 -6.537 10.458 1.00 86.44 92 ASN A CA 1
ATOM 677 C C . ASN A 1 92 ? -8.700 -5.089 10.953 1.00 86.44 92 ASN A C 1
ATOM 679 O O . ASN A 1 92 ? -9.092 -4.791 12.080 1.00 86.44 92 ASN A O 1
ATOM 683 N N . GLN A 1 93 ? -8.100 -4.194 10.168 1.00 87.69 93 GLN A N 1
ATOM 684 C CA . GLN A 1 93 ? -8.051 -2.773 10.504 1.00 87.69 93 GLN A CA 1
ATOM 685 C C . GLN A 1 93 ? -8.561 -1.945 9.338 1.00 87.69 93 GLN A C 1
ATOM 687 O O . GLN A 1 93 ? -8.364 -2.287 8.170 1.00 87.69 93 GLN A O 1
ATOM 692 N N . ARG A 1 94 ? -9.209 -0.829 9.667 1.00 92.19 94 ARG A N 1
ATOM 693 C CA . ARG A 1 94 ? -9.621 0.137 8.661 1.00 92.19 94 ARG A CA 1
ATOM 694 C C . ARG A 1 94 ? -8.394 0.920 8.210 1.00 92.19 94 ARG A C 1
ATOM 696 O O . ARG A 1 94 ? -7.708 1.533 9.023 1.00 92.19 94 ARG A O 1
ATOM 703 N N . VAL A 1 95 ? -8.154 0.922 6.906 1.00 94.12 95 VAL A N 1
ATOM 704 C CA . VAL A 1 95 ? -7.068 1.679 6.275 1.00 94.12 95 VAL A CA 1
ATOM 705 C C . VAL A 1 95 ? -7.686 2.672 5.301 1.00 94.12 95 VAL A C 1
ATOM 707 O O . VAL A 1 95 ? -8.645 2.342 4.598 1.00 94.12 95 VAL A O 1
ATOM 710 N N . THR A 1 96 ? -7.149 3.887 5.245 1.00 94.44 96 THR A N 1
ATOM 711 C CA . THR A 1 96 ? -7.556 4.910 4.276 1.00 94.44 96 THR A CA 1
ATOM 712 C C . THR A 1 96 ? -6.356 5.455 3.526 1.00 94.44 96 THR A C 1
ATOM 714 O O . THR A 1 96 ? -5.318 5.724 4.126 1.00 94.44 96 THR A O 1
ATOM 717 N N . LEU A 1 97 ? -6.541 5.683 2.230 1.00 94.00 97 LEU A N 1
ATOM 718 C CA . LEU A 1 97 ? -5.697 6.537 1.412 1.00 94.00 97 LEU A CA 1
ATOM 719 C C . LEU A 1 97 ? -6.403 7.881 1.255 1.00 94.00 97 LEU A C 1
ATOM 721 O O . LEU A 1 97 ? -7.535 7.933 0.766 1.00 94.00 97 LEU A O 1
ATOM 725 N N . ARG A 1 98 ? -5.751 8.970 1.646 1.00 90.31 98 ARG A N 1
ATOM 726 C CA . ARG A 1 98 ? -6.286 10.328 1.529 1.00 90.31 98 ARG A CA 1
ATOM 727 C C . ARG A 1 98 ? -5.405 11.187 0.650 1.00 90.31 98 ARG A C 1
ATOM 729 O O . ARG A 1 98 ? -4.215 10.942 0.529 1.00 90.31 98 ARG A O 1
ATOM 736 N N . GLN A 1 99 ? -5.993 12.229 0.085 1.00 87.25 99 GLN A N 1
ATOM 737 C CA . GLN A 1 99 ? -5.300 13.328 -0.564 1.00 87.25 99 GLN A CA 1
ATOM 738 C C . GLN A 1 99 ? -5.767 14.619 0.118 1.00 87.25 99 GLN A C 1
ATOM 740 O O . GLN A 1 99 ? -6.838 15.156 -0.176 1.00 87.25 99 GLN A O 1
ATOM 745 N N . GLY A 1 100 ? -5.001 15.072 1.114 1.00 80.75 100 GLY A N 1
ATOM 746 C CA . GLY A 1 100 ? -5.437 16.130 2.028 1.00 80.75 100 GLY A CA 1
ATOM 747 C C . GLY A 1 100 ? -6.701 15.734 2.802 1.00 80.75 100 GLY A C 1
ATOM 748 O O . GLY A 1 100 ? -6.707 14.770 3.571 1.00 80.75 100 GLY A O 1
ATOM 749 N N . ILE A 1 101 ? -7.795 16.478 2.606 1.00 79.62 101 ILE A N 1
ATOM 750 C CA . ILE A 1 101 ? -9.073 16.192 3.278 1.00 79.62 101 ILE A CA 1
ATOM 751 C C . ILE A 1 101 ? -9.924 15.124 2.572 1.00 79.62 101 ILE A C 1
ATOM 753 O O . ILE A 1 101 ? -10.850 14.588 3.179 1.00 79.62 101 ILE A O 1
ATOM 757 N N . ARG A 1 102 ? -9.621 14.809 1.305 1.00 83.12 102 ARG A N 1
ATOM 758 C CA . ARG A 1 102 ? -10.381 13.847 0.497 1.00 83.12 102 ARG A CA 1
ATOM 759 C C . ARG A 1 102 ? -9.919 12.426 0.803 1.00 83.12 102 ARG A C 1
ATOM 761 O O . ARG A 1 102 ? -8.723 12.159 0.764 1.00 83.12 102 ARG A O 1
ATOM 768 N N . ILE A 1 103 ? -10.851 11.503 1.037 1.00 86.00 103 ILE A N 1
ATOM 769 C CA . ILE A 1 103 ? -10.558 10.063 1.017 1.00 86.00 103 ILE A CA 1
ATOM 770 C C . ILE A 1 103 ? -10.562 9.613 -0.446 1.00 86.00 103 ILE A C 1
ATOM 772 O O . ILE A 1 103 ? -11.559 9.786 -1.140 1.00 86.00 103 ILE A O 1
ATOM 776 N N . VAL A 1 104 ? -9.435 9.079 -0.909 1.00 88.00 104 VAL A N 1
ATOM 777 C CA . VAL A 1 104 ? -9.261 8.531 -2.263 1.00 88.00 104 VAL A CA 1
ATOM 778 C C . VAL A 1 104 ? -9.759 7.091 -2.304 1.00 88.00 104 VAL A C 1
ATOM 780 O O . VAL A 1 104 ? -10.512 6.715 -3.191 1.00 88.00 104 VAL A O 1
ATOM 783 N N . THR A 1 105 ? -9.358 6.285 -1.321 1.00 90.12 105 THR A N 1
ATOM 784 C CA . THR A 1 105 ? -9.884 4.932 -1.136 1.00 90.12 105 THR A CA 1
ATOM 785 C C . THR A 1 105 ? -9.849 4.541 0.336 1.00 90.12 105 THR A C 1
ATOM 787 O O . THR A 1 105 ? -9.111 5.121 1.141 1.00 90.12 105 THR A O 1
ATOM 790 N N . ARG A 1 106 ? -10.674 3.565 0.708 1.00 90.25 106 ARG A N 1
ATOM 791 C CA . ARG A 1 106 ? -10.710 3.002 2.054 1.00 90.25 106 ARG A CA 1
ATOM 792 C C . ARG A 1 106 ? -11.017 1.516 2.007 1.00 90.25 106 ARG A C 1
ATOM 794 O O . ARG A 1 106 ? -11.787 1.064 1.165 1.00 90.25 106 ARG A O 1
ATOM 801 N N . ARG A 1 107 ? -10.479 0.786 2.978 1.00 88.00 107 ARG A N 1
ATOM 802 C CA . ARG A 1 107 ? -10.866 -0.591 3.275 1.00 88.00 107 ARG A CA 1
ATOM 803 C C . ARG A 1 107 ? -11.522 -0.626 4.651 1.00 88.00 107 ARG A C 1
ATOM 805 O O . ARG A 1 107 ? -10.904 -0.218 5.633 1.00 88.00 107 ARG A O 1
ATOM 812 N N . GLY A 1 108 ? -12.779 -1.067 4.704 1.00 74.75 108 GLY A N 1
ATOM 813 C CA . GLY A 1 108 ? -13.502 -1.331 5.951 1.00 74.75 108 GLY A CA 1
ATOM 814 C C . GLY A 1 108 ? -13.127 -2.677 6.578 1.00 74.75 108 GLY A C 1
ATOM 815 O O . GLY A 1 108 ? -12.465 -3.501 5.946 1.00 74.75 108 GLY A O 1
ATOM 816 N N . LEU A 1 109 ? -13.587 -2.907 7.811 1.00 63.25 109 LEU A N 1
ATOM 817 C CA . LEU A 1 109 ? -13.488 -4.210 8.492 1.00 63.25 109 LEU A CA 1
ATOM 818 C C . LEU A 1 109 ? -14.388 -5.273 7.827 1.00 63.25 109 LEU A C 1
ATOM 820 O O . LEU A 1 109 ? -14.226 -6.468 8.032 1.00 63.25 109 LEU A O 1
ATOM 824 N N . ASP A 1 110 ? -15.303 -4.795 6.994 1.00 54.66 110 ASP A N 1
ATOM 825 C CA . ASP A 1 110 ? -16.446 -5.446 6.380 1.00 54.66 110 ASP A CA 1
ATOM 826 C C . ASP A 1 110 ? -16.146 -5.886 4.927 1.00 54.66 110 ASP A C 1
ATOM 828 O O . ASP A 1 110 ? -17.012 -6.403 4.231 1.00 54.66 110 ASP A O 1
ATOM 832 N N . GLY A 1 111 ? -14.908 -5.702 4.450 1.00 48.97 111 GLY A N 1
ATOM 833 C CA . GLY A 1 111 ? -14.441 -6.227 3.160 1.00 48.97 111 GLY A CA 1
ATOM 834 C C . GLY A 1 111 ? -14.842 -5.429 1.913 1.00 48.97 111 GLY A C 1
ATOM 835 O O . GLY A 1 111 ? -14.274 -5.672 0.851 1.00 48.97 111 GLY A O 1
ATOM 836 N N . GLU A 1 112 ? -15.731 -4.437 2.007 1.00 43.25 112 GLU A N 1
ATOM 837 C CA . GLU A 1 112 ? -16.066 -3.596 0.854 1.00 43.25 112 GLU A CA 1
ATOM 838 C C . GLU A 1 112 ? -15.045 -2.469 0.632 1.00 43.25 112 GLU A C 1
ATOM 840 O O . GLU A 1 112 ? -14.980 -1.479 1.371 1.00 43.25 112 GLU A O 1
ATOM 845 N N . ALA A 1 113 ? -14.263 -2.597 -0.442 1.00 46.50 113 ALA A N 1
ATOM 846 C CA . ALA A 1 113 ? -13.567 -1.482 -1.071 1.00 46.50 113 ALA A CA 1
ATOM 847 C C . ALA A 1 113 ? -14.603 -0.613 -1.799 1.00 46.50 113 ALA A C 1
ATOM 849 O O . ALA A 1 113 ? -14.861 -0.784 -2.987 1.00 46.50 113 ALA A O 1
ATOM 850 N N . ASN A 1 114 ? -15.251 0.291 -1.070 1.00 45.75 114 ASN A N 1
ATOM 851 C CA . ASN A 1 114 ? -16.212 1.204 -1.674 1.00 45.75 114 ASN A CA 1
ATOM 852 C C . ASN A 1 114 ? -15.447 2.346 -2.370 1.00 45.75 114 ASN A C 1
ATOM 854 O O . ASN A 1 114 ? -14.910 3.244 -1.715 1.00 45.75 114 ASN A O 1
ATOM 858 N N . LEU A 1 115 ? -15.350 2.251 -3.699 1.00 43.66 115 LEU A N 1
ATOM 859 C CA . LEU A 1 115 ? -14.805 3.272 -4.593 1.00 43.66 115 LEU A CA 1
ATOM 860 C C . LEU A 1 115 ? -15.802 4.436 -4.674 1.00 43.66 115 LEU A C 1
ATOM 862 O O . LEU A 1 115 ? -16.860 4.306 -5.283 1.00 43.66 115 LEU A O 1
ATOM 866 N N . THR A 1 116 ? -15.481 5.583 -4.080 1.00 45.00 116 THR A N 1
ATOM 867 C CA . THR A 1 116 ? -16.210 6.831 -4.354 1.00 45.00 116 THR A CA 1
ATOM 868 C C . THR A 1 116 ? -15.521 7.604 -5.475 1.00 45.00 116 THR A C 1
ATOM 870 O O . THR A 1 116 ? -14.321 7.867 -5.382 1.00 45.00 116 THR A O 1
ATOM 873 N N . ALA A 1 117 ? -16.307 7.928 -6.509 1.00 35.00 117 ALA A N 1
ATOM 874 C CA . ALA A 1 117 ? -15.967 8.735 -7.686 1.00 35.00 117 ALA A CA 1
ATOM 875 C C . ALA A 1 117 ? -15.319 10.101 -7.360 1.00 35.00 117 ALA A C 1
ATOM 877 O O . ALA A 1 117 ? -15.529 10.648 -6.251 1.00 35.00 117 ALA A O 1
#

Secondary structure (DSSP, 8-state):
--S---HHHHHHHHHHHHTTTS------HHHHHHHHHHHHHHHHHTTS--S--EEEEEE-TTSSSEEEEEEEESSHHHHHHHHHHHHHH-TTSEEEEEETTEEEEEE-TTS------

Radius of gyration: 15.62 Å; chains: 1; bounding box: 34×38×37 Å

Sequence (117 aa):
MPTHWTVTAIRAKADALEARGAGRITLAAETLGLMVTALRFLATEGMAERRASYTVEVWDASGNHIVEHIGSLSNHAAAHAAFDAACASRPNQRVTLRQGIRIVTRRGLDGEANLTA

Foldseek 3Di:
DPLAQDLVVVVVVQVVCVVVVVPRDDADPVNSVVVRVVVNVQVVVQVDDPAWWKWKFWADLVNPDTPDTPDTTSGDVVLVVSQVVVCVVCVQIKMFIAGVPRTQWIQHSVGDGDGDD

Organism: NCBI:txid2316527